Protein AF-A0A6A3B8T1-F1 (afdb_monomer)

Structure (mmCIF, N/CA/C/O backbone):
data_AF-A0A6A3B8T1-F1
#
_entry.id   AF-A0A6A3B8T1-F1
#
loop_
_atom_site.group_PDB
_atom_site.id
_atom_site.type_symbol
_atom_site.label_atom_id
_atom_site.label_alt_id
_atom_site.label_comp_id
_atom_site.label_asym_id
_atom_site.label_entity_id
_atom_site.label_seq_id
_atom_site.pdbx_PDB_ins_code
_atom_site.Cartn_x
_atom_site.Cartn_y
_atom_site.Cartn_z
_atom_site.occupancy
_atom_site.B_iso_or_equiv
_atom_site.auth_seq_id
_atom_site.auth_comp_id
_atom_site.auth_asym_id
_atom_site.auth_atom_id
_atom_site.pdbx_PDB_model_num
ATOM 1 N N . MET A 1 1 ? -10.092 -20.731 1.858 1.00 79.25 1 MET A N 1
ATOM 2 C CA . MET A 1 1 ? -10.319 -19.582 0.951 1.00 79.25 1 MET A CA 1
ATOM 3 C C . MET A 1 1 ? -9.074 -18.712 0.988 1.00 79.25 1 MET A C 1
ATOM 5 O O . MET A 1 1 ? -8.478 -18.627 2.051 1.00 79.25 1 MET A O 1
ATOM 9 N N . ILE A 1 2 ? -8.651 -18.123 -0.130 1.00 90.81 2 ILE A N 1
ATOM 10 C CA . ILE A 1 2 ? -7.453 -17.267 -0.198 1.00 90.81 2 ILE A CA 1
ATOM 11 C C . ILE A 1 2 ? -7.907 -15.866 -0.622 1.00 90.81 2 ILE A C 1
ATOM 13 O O . ILE A 1 2 ? -8.691 -15.747 -1.565 1.00 90.81 2 ILE A O 1
ATOM 17 N N . LEU A 1 3 ? -7.472 -14.821 0.092 1.00 89.75 3 LEU A N 1
ATOM 18 C CA . LEU A 1 3 ? -7.774 -13.437 -0.277 1.00 89.75 3 LEU A CA 1
ATOM 19 C C . LEU A 1 3 ? -6.795 -12.950 -1.337 1.00 89.75 3 LEU A C 1
ATOM 21 O O . LEU A 1 3 ? -5.635 -13.308 -1.298 1.00 89.75 3 LEU A O 1
ATOM 25 N N . PHE A 1 4 ? -7.338 -12.151 -2.251 1.00 87.06 4 PHE A N 1
ATOM 26 C CA . PHE A 1 4 ? -6.819 -11.455 -3.424 1.00 87.06 4 PHE A CA 1
ATOM 27 C C . PHE A 1 4 ? -6.485 -9.911 -3.414 1.00 87.06 4 PHE A C 1
ATOM 29 O O . PHE A 1 4 ? -7.195 -9.205 -4.120 1.00 87.06 4 PHE A O 1
ATOM 36 N N . LEU A 1 5 ? -5.548 -9.313 -2.658 1.00 88.94 5 LEU A N 1
ATOM 37 C CA . LEU A 1 5 ? -5.156 -7.871 -2.625 1.00 88.94 5 LEU A CA 1
ATOM 38 C C . LEU A 1 5 ? -3.947 -7.393 -3.490 1.00 88.94 5 LEU A C 1
ATOM 40 O O . LEU A 1 5 ? -2.815 -7.845 -3.322 1.00 88.94 5 LEU A O 1
ATOM 44 N N . LYS A 1 6 ? -4.129 -6.350 -4.310 1.00 86.06 6 LYS A N 1
ATOM 45 C CA . LYS A 1 6 ? -3.018 -5.648 -4.994 1.00 86.06 6 LYS A CA 1
ATOM 46 C C . LYS A 1 6 ? -2.630 -4.368 -4.257 1.00 86.06 6 LYS A C 1
ATOM 48 O O . LYS A 1 6 ? -3.498 -3.677 -3.727 1.00 86.06 6 LYS A O 1
ATOM 53 N N . TYR A 1 7 ? -1.340 -4.034 -4.253 1.00 87.38 7 TYR A N 1
ATOM 54 C CA . TYR A 1 7 ? -0.849 -2.812 -3.610 1.00 87.38 7 TYR A CA 1
ATOM 55 C C . TYR A 1 7 ? -1.426 -1.549 -4.261 1.00 87.38 7 TYR A C 1
ATOM 57 O O . TYR A 1 7 ? -1.825 -0.614 -3.572 1.00 87.38 7 TYR A O 1
ATOM 65 N N . GLU A 1 8 ? -1.524 -1.538 -5.587 1.00 88.50 8 GLU A N 1
ATOM 66 C CA . GLU A 1 8 ? -2.096 -0.433 -6.350 1.00 88.50 8 GLU A CA 1
ATOM 67 C C . GLU A 1 8 ? -3.567 -0.218 -5.993 1.00 88.50 8 GLU A C 1
ATOM 69 O O . GLU A 1 8 ? -3.968 0.915 -5.750 1.00 88.50 8 GLU A O 1
ATOM 74 N N . ASP A 1 9 ? -4.340 -1.298 -5.861 1.00 90.75 9 ASP A N 1
ATOM 75 C CA . ASP A 1 9 ? -5.751 -1.228 -5.471 1.00 90.75 9 ASP A CA 1
ATOM 76 C C . ASP A 1 9 ? -5.912 -0.731 -4.022 1.00 90.75 9 ASP A C 1
ATOM 78 O O . ASP A 1 9 ? -6.847 0.011 -3.726 1.00 90.75 9 ASP A O 1
ATOM 82 N N . LEU A 1 10 ? -4.991 -1.099 -3.119 1.00 92.06 10 LEU A N 1
ATOM 83 C CA . LEU A 1 10 ? -4.943 -0.565 -1.750 1.00 92.06 10 LEU A CA 1
ATOM 84 C C . LEU A 1 10 ? -4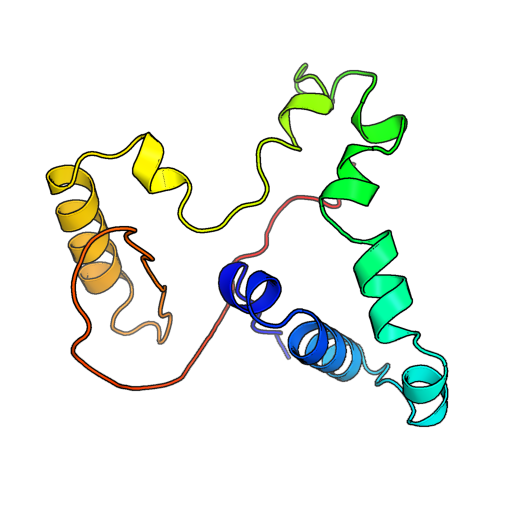.648 0.938 -1.738 1.00 92.06 10 LEU A C 1
ATOM 86 O O . LEU A 1 10 ? -5.210 1.666 -0.924 1.00 92.06 10 LEU A O 1
ATOM 90 N N . LYS A 1 11 ? -3.765 1.412 -2.624 1.00 89.38 11 LYS A N 1
ATOM 91 C CA . LYS A 1 11 ? -3.443 2.841 -2.749 1.00 89.38 11 LYS A CA 1
ATOM 92 C C . LYS A 1 11 ? -4.551 3.634 -3.448 1.00 89.38 11 LYS A C 1
ATOM 94 O O . LYS A 1 11 ? -4.675 4.821 -3.171 1.00 89.38 11 LYS A O 1
ATOM 99 N N . GLU A 1 12 ? -5.320 3.000 -4.330 1.00 93.06 12 GLU A N 1
ATOM 100 C CA . GLU A 1 12 ? -6.441 3.608 -5.057 1.00 93.06 12 GLU A CA 1
ATOM 101 C C . GLU A 1 12 ? -7.692 3.743 -4.178 1.00 93.06 12 GLU A C 1
ATOM 103 O O . GLU A 1 12 ? -8.272 4.824 -4.110 1.00 93.06 12 GLU A O 1
ATOM 108 N N . ASP A 1 13 ? -8.082 2.682 -3.463 1.00 94.81 13 ASP A N 1
ATOM 109 C CA . ASP A 1 13 ? -9.240 2.694 -2.563 1.00 94.81 13 ASP A CA 1
ATOM 110 C C . ASP A 1 13 ? -9.018 1.795 -1.339 1.00 94.81 13 ASP A C 1
ATOM 112 O O . ASP A 1 13 ? -9.475 0.648 -1.248 1.00 94.81 13 ASP A O 1
ATOM 116 N N . ILE A 1 14 ? -8.328 2.354 -0.347 1.00 93.12 14 ILE A N 1
ATOM 117 C CA . ILE A 1 14 ? -8.029 1.658 0.905 1.00 93.12 14 ILE A CA 1
ATOM 118 C C . ILE A 1 14 ? -9.289 1.270 1.687 1.00 93.12 14 ILE A C 1
ATOM 120 O O . ILE A 1 14 ? -9.297 0.231 2.345 1.00 93.12 14 ILE A O 1
ATOM 124 N N . ARG A 1 15 ? -10.377 2.049 1.598 1.00 95.31 15 ARG A N 1
ATOM 125 C CA . ARG A 1 15 ? -11.601 1.802 2.376 1.00 95.31 15 ARG A CA 1
ATOM 126 C C . ARG A 1 15 ? -12.278 0.526 1.906 1.00 95.31 15 ARG A C 1
ATOM 128 O O . ARG A 1 15 ? -12.578 -0.349 2.719 1.00 95.31 15 ARG A O 1
ATOM 135 N N . SER A 1 16 ? -12.488 0.399 0.597 1.00 96.19 16 SER A N 1
ATOM 136 C CA . SER A 1 16 ? -13.118 -0.789 0.020 1.00 96.19 16 SER A CA 1
ATOM 137 C C . SER A 1 16 ? -12.256 -2.032 0.216 1.00 96.19 16 SER A C 1
ATOM 139 O O . SER A 1 16 ? -12.777 -3.094 0.566 1.00 96.19 16 SER A O 1
ATOM 141 N N . GLN A 1 17 ? -10.931 -1.912 0.061 1.00 95.88 17 GLN A N 1
ATOM 142 C CA . GLN A 1 17 ? -10.028 -3.039 0.305 1.00 95.88 17 GLN A CA 1
ATOM 143 C C . GLN A 1 17 ? -9.993 -3.453 1.783 1.00 95.88 17 GLN A C 1
ATOM 145 O O . GLN A 1 17 ? -9.986 -4.651 2.067 1.00 95.88 17 GLN A O 1
ATOM 150 N N . LEU A 1 18 ? -10.035 -2.503 2.724 1.00 95.25 18 LEU A N 1
ATOM 151 C CA . LEU A 1 18 ? -10.061 -2.803 4.156 1.00 95.25 18 LEU A CA 1
ATOM 152 C C . LEU A 1 18 ? -11.357 -3.514 4.558 1.00 95.25 18 LEU A C 1
ATOM 154 O O . LEU A 1 18 ? -11.309 -4.520 5.261 1.00 95.25 18 LEU A O 1
ATOM 158 N N . LYS A 1 19 ? -12.511 -3.066 4.052 1.00 96.31 19 LYS A N 1
ATOM 159 C CA . LYS A 1 19 ? -13.790 -3.764 4.264 1.00 96.31 19 LYS A CA 1
ATOM 160 C C . LYS A 1 19 ? -13.777 -5.172 3.678 1.00 96.31 19 LYS A C 1
ATOM 162 O O . LYS A 1 19 ? -14.246 -6.114 4.311 1.00 96.31 19 LYS A O 1
ATOM 167 N N . ARG A 1 20 ? -13.201 -5.339 2.484 1.00 96.69 20 ARG A N 1
ATOM 168 C CA . ARG A 1 20 ? -13.027 -6.652 1.850 1.00 96.69 20 ARG A CA 1
ATOM 169 C C . ARG A 1 20 ? -12.129 -7.576 2.674 1.00 96.69 20 ARG A C 1
ATOM 171 O O . ARG A 1 20 ? -12.447 -8.756 2.803 1.00 96.69 20 ARG A O 1
ATOM 178 N N . LEU A 1 21 ? -11.048 -7.049 3.246 1.00 96.19 21 LEU A N 1
ATOM 179 C CA . LEU A 1 21 ? -10.179 -7.784 4.165 1.00 96.19 21 LEU A CA 1
ATOM 180 C C . LEU A 1 21 ? -10.928 -8.179 5.445 1.00 96.19 21 LEU A C 1
ATOM 182 O O . LEU A 1 21 ? -10.875 -9.337 5.842 1.00 96.19 21 LEU A O 1
ATOM 186 N N . ALA A 1 22 ? -11.670 -7.253 6.046 1.00 96.19 22 ALA A N 1
ATOM 187 C CA . ALA A 1 22 ? -12.462 -7.489 7.250 1.00 96.19 22 ALA A CA 1
ATOM 188 C C . ALA A 1 22 ? -13.517 -8.594 7.038 1.00 96.19 22 ALA A C 1
ATOM 190 O O . ALA A 1 22 ? -13.591 -9.546 7.815 1.00 96.19 22 ALA A O 1
ATOM 191 N N . MET A 1 23 ? -14.249 -8.544 5.916 1.00 96.62 23 MET A N 1
ATOM 192 C CA . MET A 1 23 ? -15.166 -9.615 5.499 1.00 96.62 23 MET A CA 1
ATOM 193 C C . MET A 1 23 ? -14.451 -10.962 5.350 1.00 96.62 23 MET A C 1
ATOM 195 O O . MET A 1 23 ? -14.955 -11.983 5.810 1.00 96.62 23 MET A O 1
ATOM 199 N N . PHE A 1 24 ? -13.269 -10.977 4.728 1.00 95.00 24 PHE A N 1
ATOM 200 C CA . PHE A 1 24 ? -12.493 -12.202 4.537 1.00 95.00 24 PHE A CA 1
ATOM 201 C C . PHE A 1 24 ? -12.012 -12.818 5.857 1.00 95.00 24 PHE A C 1
ATOM 203 O O . PHE A 1 24 ? -11.998 -14.040 5.992 1.00 95.00 24 PHE A O 1
ATOM 210 N N . LEU A 1 25 ? -11.642 -11.984 6.830 1.00 95.44 25 LEU A N 1
ATOM 211 C CA . LEU A 1 25 ? -11.226 -12.412 8.167 1.00 95.44 25 LEU A CA 1
ATOM 212 C C . LEU A 1 25 ? -12.405 -12.853 9.055 1.00 95.44 25 LEU A C 1
ATOM 214 O O . LEU A 1 25 ? -12.180 -13.276 10.185 1.00 95.44 25 LEU A O 1
ATOM 218 N N . GLY A 1 26 ? -13.649 -12.767 8.566 1.00 95.75 26 GLY A N 1
ATOM 219 C CA . GLY A 1 26 ? -14.848 -13.093 9.342 1.00 95.75 26 GLY A CA 1
ATOM 220 C C . GLY A 1 26 ? -15.237 -12.018 10.362 1.00 95.75 26 GLY A C 1
ATOM 221 O O . GLY A 1 26 ? -16.023 -12.297 11.262 1.00 95.75 26 GLY A O 1
ATOM 222 N N . ALA A 1 27 ? -14.708 -10.801 10.218 1.00 96.50 27 ALA A N 1
ATOM 223 C CA . ALA A 1 27 ? -14.967 -9.662 11.094 1.00 96.50 27 ALA A CA 1
ATOM 224 C C . ALA A 1 27 ? -15.401 -8.429 10.277 1.00 96.50 27 ALA A C 1
ATOM 226 O O . ALA A 1 27 ? -14.690 -7.425 10.268 1.00 96.50 27 ALA A O 1
ATOM 227 N N . PRO A 1 28 ? -16.515 -8.496 9.519 1.00 96.94 28 PRO A N 1
ATOM 228 C CA . PRO A 1 28 ? -16.996 -7.354 8.747 1.00 96.94 28 PRO A CA 1
ATOM 229 C C . PRO A 1 28 ? -17.347 -6.179 9.665 1.00 96.94 28 PRO A C 1
ATOM 231 O O . PRO A 1 28 ? -17.901 -6.381 10.743 1.00 96.94 28 PRO A O 1
ATOM 234 N N . PHE A 1 29 ? -17.077 -4.955 9.208 1.00 96.50 29 PHE A N 1
ATOM 235 C CA . PHE A 1 29 ? -17.503 -3.758 9.928 1.00 96.50 29 PHE A CA 1
ATOM 236 C C . PHE A 1 29 ? -19.030 -3.676 9.983 1.00 96.50 29 PHE A C 1
ATOM 238 O O . PHE A 1 29 ? -19.721 -3.905 8.988 1.00 96.50 29 PHE A O 1
ATOM 245 N N . THR A 1 30 ? -19.548 -3.311 11.147 1.00 97.62 30 THR A N 1
ATOM 246 C CA . THR A 1 30 ? -20.954 -2.950 11.332 1.00 97.62 30 THR A CA 1
ATOM 247 C C . THR A 1 30 ? -21.212 -1.515 10.873 1.00 97.62 30 THR A C 1
ATOM 249 O O . THR A 1 30 ? -20.317 -0.670 10.908 1.00 97.62 30 THR A O 1
ATOM 252 N N . GLU A 1 31 ? -22.460 -1.195 10.518 1.00 96.94 31 GLU A N 1
ATOM 253 C CA . GLU A 1 31 ? -22.854 0.181 10.163 1.00 96.94 31 GLU A CA 1
ATOM 254 C C . GLU A 1 31 ? -22.485 1.192 11.257 1.00 96.94 31 GLU A C 1
ATOM 256 O O . GLU A 1 31 ? -22.067 2.311 10.972 1.00 96.94 31 GLU A O 1
ATOM 261 N N . HIS A 1 32 ? -22.586 0.781 12.524 1.00 97.62 32 HIS A N 1
ATOM 262 C CA . HIS A 1 32 ? -22.230 1.618 13.665 1.00 97.62 32 HIS A CA 1
ATOM 263 C C . HIS A 1 32 ? -20.727 1.890 13.763 1.00 97.62 32 HIS A C 1
ATOM 265 O O . HIS A 1 32 ? -20.329 3.018 14.045 1.00 97.62 32 HIS A O 1
ATOM 271 N N . GLU A 1 33 ? -19.882 0.882 13.536 1.00 97.31 33 GLU A N 1
ATOM 272 C CA . GLU A 1 33 ? -18.421 1.052 13.513 1.00 97.31 33 GLU A CA 1
ATOM 273 C C . GLU A 1 33 ? -17.982 1.934 12.347 1.00 97.31 33 GLU A C 1
ATOM 275 O O . GLU A 1 33 ? -17.125 2.803 12.516 1.00 97.31 33 GLU A O 1
ATOM 280 N N . GLU A 1 34 ? -18.603 1.759 11.181 1.00 96.50 34 GLU A N 1
ATOM 281 C CA . GLU A 1 34 ? -18.353 2.620 10.030 1.00 96.50 34 GLU A CA 1
ATOM 282 C C . GLU A 1 34 ? -18.781 4.065 10.294 1.00 96.50 34 GLU A C 1
ATOM 284 O O . GLU A 1 34 ? -18.008 4.985 10.037 1.00 96.50 34 GLU A O 1
ATOM 289 N N . MET A 1 35 ? -19.970 4.278 10.864 1.00 96.62 35 MET A N 1
ATOM 290 C CA . MET A 1 35 ? -20.463 5.609 11.230 1.00 96.62 35 MET A CA 1
ATOM 291 C C . MET A 1 35 ? -19.572 6.282 12.284 1.00 96.62 35 MET A C 1
ATOM 293 O O . MET A 1 35 ? -19.412 7.502 12.275 1.00 96.62 35 MET A O 1
ATOM 297 N N . LYS A 1 36 ? -18.962 5.496 13.177 1.00 98.00 36 LYS A N 1
ATOM 298 C CA . LYS A 1 36 ? -17.965 5.971 14.147 1.00 98.00 36 LYS A CA 1
ATOM 299 C C . LYS A 1 36 ? -16.583 6.233 13.543 1.00 98.00 36 LYS A C 1
ATOM 301 O O . LYS A 1 36 ? -15.714 6.729 14.253 1.00 98.00 36 LYS A O 1
ATOM 306 N N . GLY A 1 37 ? -16.377 5.928 12.265 1.00 97.00 37 GLY A N 1
ATOM 307 C CA . GLY A 1 37 ? -15.127 6.191 11.561 1.00 97.00 37 GLY A CA 1
ATOM 308 C C . GLY A 1 37 ? -14.030 5.152 11.805 1.00 97.00 37 GLY A C 1
ATOM 309 O O . GLY A 1 37 ? -12.852 5.470 11.649 1.00 97.00 37 GLY A O 1
ATOM 310 N N . ALA A 1 38 ? -14.377 3.918 12.194 1.00 97.06 38 ALA A N 1
ATOM 311 C CA . ALA A 1 38 ? -13.387 2.870 12.471 1.00 97.06 38 ALA A CA 1
ATOM 312 C C . ALA A 1 38 ? -12.490 2.570 11.252 1.00 97.06 38 ALA A C 1
ATOM 314 O O . ALA A 1 38 ? -11.289 2.338 11.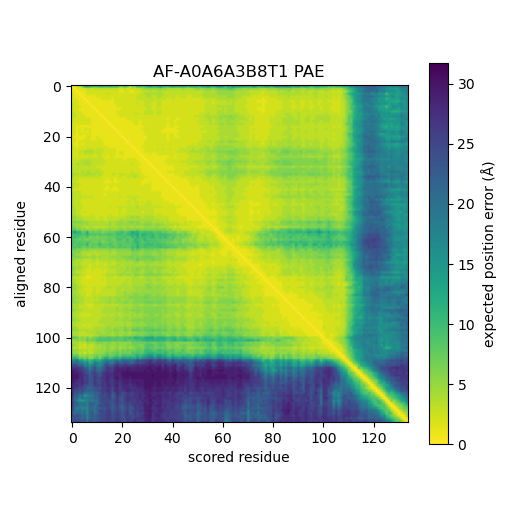391 1.00 97.06 38 ALA A O 1
ATOM 315 N N . VAL A 1 39 ? -13.056 2.619 10.040 1.00 95.81 39 VAL A N 1
ATOM 316 C CA . VAL A 1 39 ? -12.321 2.403 8.781 1.00 95.81 39 VAL A CA 1
ATOM 317 C C . VAL A 1 39 ? -11.260 3.491 8.586 1.00 95.81 39 VAL A C 1
ATOM 319 O O . VAL A 1 39 ? -10.119 3.202 8.218 1.00 95.81 39 VAL A O 1
ATOM 322 N N . GLU A 1 40 ? -11.617 4.745 8.846 1.00 96.62 40 GLU A N 1
ATOM 323 C CA . GLU A 1 40 ? -10.752 5.916 8.749 1.00 96.62 40 GLU A CA 1
ATOM 324 C C . GLU A 1 40 ? -9.664 5.902 9.818 1.00 96.62 40 GLU A C 1
ATOM 326 O O . GLU A 1 40 ? -8.509 6.206 9.519 1.00 96.62 40 GLU A O 1
ATOM 331 N N . GLU A 1 41 ? -10.010 5.518 11.045 1.00 97.44 41 GLU A N 1
ATOM 332 C CA . GLU A 1 41 ? -9.064 5.394 12.148 1.00 97.44 41 GLU A CA 1
ATOM 333 C C . GLU A 1 41 ? -7.992 4.342 11.842 1.00 97.44 41 GLU A C 1
ATOM 335 O O . GLU A 1 41 ? -6.798 4.647 11.907 1.00 97.44 41 GLU A O 1
ATOM 340 N N . ILE A 1 42 ? -8.397 3.144 11.407 1.00 94.94 42 ILE A N 1
ATOM 341 C CA . ILE A 1 42 ? -7.460 2.087 11.002 1.00 94.94 42 ILE A CA 1
ATOM 342 C C . ILE A 1 42 ? -6.603 2.560 9.826 1.00 94.94 42 ILE A C 1
ATOM 344 O O . ILE A 1 42 ? -5.380 2.426 9.861 1.00 94.94 42 ILE A O 1
ATOM 348 N N . THR A 1 43 ? -7.217 3.170 8.807 1.00 93.12 43 THR A N 1
ATOM 349 C CA . THR A 1 43 ? -6.491 3.716 7.648 1.00 93.12 43 THR A CA 1
ATOM 350 C C . THR A 1 43 ? -5.430 4.730 8.078 1.00 93.12 43 THR A C 1
ATOM 352 O O . THR A 1 43 ? -4.315 4.720 7.561 1.00 93.12 43 THR A O 1
ATOM 355 N N . LYS A 1 44 ? -5.747 5.593 9.048 1.00 94.94 44 LYS A N 1
ATOM 356 C CA . LYS A 1 44 ? -4.824 6.598 9.579 1.00 94.94 44 LYS A CA 1
ATOM 357 C C . LYS A 1 44 ? -3.675 5.958 10.359 1.00 94.94 44 LYS A C 1
ATOM 359 O O . LYS A 1 44 ? -2.518 6.289 10.097 1.00 94.94 44 LYS A O 1
ATOM 364 N N . ILE A 1 45 ? -3.971 5.042 11.282 1.00 93.25 45 ILE A N 1
ATOM 365 C CA . ILE A 1 45 ? -2.959 4.363 12.110 1.00 93.25 45 ILE A CA 1
ATOM 366 C C . ILE A 1 45 ? -2.022 3.517 11.235 1.00 93.25 45 ILE A C 1
ATOM 368 O O . ILE A 1 45 ? -0.810 3.508 11.450 1.00 93.25 45 ILE A O 1
ATOM 372 N N . CYS A 1 46 ? -2.559 2.860 10.211 1.00 91.19 46 CYS A N 1
ATOM 373 C CA . CYS A 1 46 ? -1.794 2.032 9.281 1.00 91.19 46 CYS A CA 1
ATOM 374 C C . CYS A 1 46 ? -1.274 2.798 8.052 1.00 91.19 46 CYS A C 1
ATOM 376 O O . CYS A 1 46 ? -0.753 2.176 7.126 1.00 91.19 46 CYS A O 1
ATOM 378 N N . SER A 1 47 ? -1.405 4.128 8.014 1.00 90.56 47 SER A N 1
ATOM 379 C CA . SER A 1 47 ? -0.895 4.932 6.900 1.00 90.56 47 SER A CA 1
ATOM 380 C C . SER A 1 47 ? 0.627 4.845 6.802 1.00 90.56 47 SER A C 1
ATOM 382 O O . SER A 1 47 ? 1.329 4.668 7.802 1.00 90.56 47 SER A O 1
ATOM 384 N N . PHE A 1 48 ? 1.151 4.991 5.584 1.00 89.31 48 PHE A N 1
ATOM 385 C CA . PHE A 1 48 ? 2.592 4.952 5.341 1.00 89.31 48 PHE A CA 1
ATOM 386 C C . PHE A 1 48 ? 3.321 6.012 6.173 1.00 89.31 48 PHE A C 1
ATOM 388 O O . PHE A 1 48 ? 4.352 5.725 6.775 1.00 89.31 48 PHE A O 1
ATOM 395 N N . GLU A 1 49 ? 2.759 7.216 6.239 1.00 92.12 49 GLU A N 1
ATOM 396 C CA . GLU A 1 49 ? 3.291 8.349 6.985 1.00 92.12 49 GLU A CA 1
ATOM 397 C C . GLU A 1 49 ? 3.330 8.046 8.483 1.00 92.12 49 GLU A C 1
ATOM 399 O O . GLU A 1 49 ? 4.373 8.233 9.107 1.00 92.12 49 GLU A O 1
ATOM 404 N N . ASN A 1 50 ? 2.236 7.519 9.049 1.00 91.69 50 ASN A N 1
ATOM 405 C CA . ASN A 1 50 ? 2.179 7.191 10.471 1.00 91.69 50 ASN A CA 1
ATOM 406 C C . ASN A 1 50 ? 3.153 6.064 10.830 1.00 91.69 50 ASN A C 1
ATOM 408 O O . ASN A 1 50 ? 3.937 6.206 11.766 1.00 91.69 50 ASN A O 1
ATOM 412 N N . LEU A 1 51 ? 3.158 4.970 10.060 1.00 91.31 51 LEU A N 1
ATOM 413 C CA . LEU A 1 51 ? 4.050 3.835 10.307 1.00 91.31 51 LEU A CA 1
ATOM 414 C C . LEU A 1 51 ? 5.525 4.226 10.156 1.00 91.31 51 LEU A C 1
ATOM 416 O O . LEU A 1 51 ? 6.339 3.848 10.997 1.00 91.31 51 LEU A O 1
ATOM 420 N N . LYS A 1 52 ? 5.872 5.025 9.141 1.00 88.19 52 LYS A N 1
ATOM 421 C CA . LYS A 1 52 ? 7.231 5.553 8.953 1.00 88.19 52 LYS A CA 1
ATOM 422 C C . LYS A 1 52 ? 7.681 6.428 10.125 1.00 88.19 52 LYS A C 1
ATOM 424 O O . LYS A 1 52 ? 8.875 6.485 10.420 1.00 88.19 52 LYS A O 1
ATOM 429 N N . ASP A 1 53 ? 6.753 7.127 10.779 1.00 93.44 53 ASP A N 1
ATOM 430 C CA . ASP A 1 53 ? 7.088 8.067 11.845 1.00 93.44 53 ASP A CA 1
ATOM 431 C C . ASP A 1 53 ? 7.369 7.397 13.205 1.00 93.44 53 ASP A C 1
ATOM 433 O O . ASP A 1 53 ? 8.056 7.982 14.051 1.00 93.44 53 ASP A O 1
ATOM 437 N N . LEU A 1 54 ? 6.911 6.153 13.400 1.00 89.88 54 LEU A N 1
ATOM 438 C CA . LEU A 1 54 ? 7.091 5.399 14.642 1.00 89.88 54 LEU A CA 1
ATOM 439 C C . LEU A 1 54 ? 8.575 5.226 15.001 1.00 89.88 54 LEU A C 1
ATOM 441 O O . LEU A 1 54 ? 9.404 4.849 14.174 1.00 89.88 54 LEU A O 1
ATOM 445 N N . GLN A 1 55 ? 8.914 5.430 16.279 1.00 91.69 55 GLN A N 1
ATOM 446 C CA . GLN A 1 55 ? 10.301 5.350 16.769 1.00 91.69 55 GLN A CA 1
ATOM 447 C C . GLN A 1 55 ? 10.965 4.000 16.466 1.00 91.69 55 GLN A C 1
ATOM 449 O O . GLN A 1 55 ? 12.142 3.973 16.111 1.00 91.69 55 GLN A O 1
ATOM 454 N N . VAL A 1 56 ? 10.199 2.907 16.548 1.00 87.62 56 VAL A N 1
ATOM 455 C CA . VAL A 1 56 ? 10.668 1.548 16.230 1.00 87.62 56 VAL A CA 1
ATOM 456 C C . VAL A 1 56 ? 11.117 1.406 14.773 1.00 87.62 56 VAL A C 1
ATOM 458 O O . VAL A 1 56 ? 12.045 0.655 14.500 1.00 87.62 56 VAL A O 1
ATOM 461 N N . ASN A 1 57 ? 10.544 2.191 13.855 1.00 86.12 57 ASN A N 1
ATOM 462 C CA . ASN A 1 57 ? 10.861 2.166 12.425 1.00 86.12 57 ASN A CA 1
ATOM 463 C C . ASN A 1 57 ? 11.930 3.198 12.024 1.00 86.12 57 ASN A C 1
ATOM 465 O O . ASN A 1 57 ? 12.437 3.171 10.905 1.00 86.12 57 ASN A O 1
ATOM 469 N N . LYS A 1 58 ? 12.305 4.104 12.936 1.00 88.81 58 LYS A N 1
ATOM 470 C CA . LYS A 1 58 ? 13.336 5.132 12.709 1.00 88.81 58 LYS A CA 1
ATOM 471 C C . LYS A 1 58 ? 14.698 4.791 13.296 1.00 88.81 58 LYS A C 1
ATOM 473 O O . LYS A 1 58 ? 15.694 5.394 12.905 1.00 88.81 58 LYS A O 1
ATOM 478 N N . LYS A 1 59 ? 14.747 3.905 14.288 1.00 89.62 59 LYS A N 1
ATOM 479 C CA . LYS A 1 59 ? 15.953 3.637 15.076 1.00 89.62 59 LYS A CA 1
ATOM 480 C C . LYS A 1 59 ? 16.258 2.152 15.097 1.00 89.62 59 LYS A C 1
ATOM 482 O O . LYS A 1 59 ? 15.349 1.340 15.211 1.00 89.62 59 LYS A O 1
ATOM 487 N N . GLY A 1 60 ? 17.548 1.835 15.084 1.00 90.25 60 GLY A N 1
ATOM 488 C CA . GLY A 1 60 ? 18.039 0.465 15.135 1.00 90.25 60 GLY A CA 1
ATOM 489 C C . GLY A 1 60 ? 18.357 -0.115 13.763 1.00 90.25 60 GLY A C 1
ATOM 490 O O . GLY A 1 60 ? 18.255 0.549 12.726 1.00 90.25 60 GLY A O 1
ATOM 491 N N . LEU A 1 61 ? 18.798 -1.365 13.804 1.00 89.69 61 LEU A N 1
ATOM 492 C CA . LEU A 1 61 ? 19.163 -2.162 12.647 1.00 89.69 61 LEU A CA 1
ATOM 493 C C . LEU A 1 61 ? 18.311 -3.424 12.660 1.00 89.69 61 LEU A C 1
ATOM 495 O O . LEU A 1 61 ? 18.148 -4.056 13.705 1.00 89.69 61 LEU A O 1
ATOM 499 N N . HIS A 1 62 ? 17.836 -3.810 11.484 1.00 87.31 62 HIS A N 1
ATOM 500 C CA . HIS A 1 62 ? 17.245 -5.119 11.277 1.00 87.31 62 HIS A CA 1
ATOM 501 C C . HIS A 1 62 ? 18.321 -6.198 11.480 1.00 87.31 62 HIS A C 1
ATOM 503 O O . HIS A 1 62 ? 19.516 -5.916 11.366 1.00 87.31 62 HIS A O 1
ATOM 509 N N . VAL A 1 63 ? 17.927 -7.457 11.699 1.00 87.81 63 VAL A N 1
ATOM 510 C CA . VAL A 1 63 ? 18.871 -8.584 11.868 1.00 87.81 63 VAL A CA 1
ATOM 511 C C . VAL A 1 63 ? 19.842 -8.754 10.689 1.00 87.81 63 VAL A C 1
ATOM 513 O O . VAL A 1 63 ? 20.907 -9.341 10.835 1.00 87.81 63 VAL A O 1
ATOM 516 N N . SER A 1 64 ? 19.502 -8.198 9.523 1.00 88.75 64 SER A N 1
ATOM 517 C CA . SER A 1 64 ? 20.350 -8.155 8.327 1.00 88.75 64 SER A CA 1
ATOM 518 C C . SER A 1 64 ? 21.352 -6.989 8.294 1.00 88.75 64 SER A C 1
ATOM 520 O O . SER A 1 64 ? 22.011 -6.793 7.278 1.00 88.75 64 SER A O 1
ATOM 522 N N . GLY A 1 65 ? 21.427 -6.167 9.345 1.00 91.81 65 GLY A N 1
ATOM 523 C CA . GLY A 1 65 ? 22.275 -4.971 9.413 1.00 91.81 65 GLY A CA 1
ATOM 524 C C . GLY A 1 65 ? 21.733 -3.748 8.663 1.00 91.81 65 GLY A C 1
ATOM 525 O O . GLY A 1 65 ? 22.413 -2.729 8.590 1.00 91.81 65 GLY A O 1
ATOM 526 N N . ILE A 1 66 ? 20.520 -3.822 8.107 1.00 86.94 66 ILE A N 1
ATOM 527 C CA . ILE A 1 66 ? 19.897 -2.714 7.368 1.00 86.94 66 ILE A CA 1
ATOM 528 C C . ILE A 1 66 ? 19.235 -1.747 8.364 1.00 86.94 66 ILE A C 1
ATOM 530 O O . ILE A 1 66 ? 18.454 -2.205 9.204 1.00 86.94 66 ILE A O 1
ATOM 534 N N . PRO A 1 67 ? 19.486 -0.426 8.282 1.00 90.56 67 PRO A N 1
ATOM 535 C CA . PRO A 1 67 ? 18.781 0.553 9.104 1.00 90.56 67 PRO A CA 1
ATOM 536 C C . PRO A 1 67 ? 17.269 0.493 8.895 1.00 90.56 67 PRO A C 1
ATOM 538 O O . PRO A 1 67 ? 16.796 0.431 7.761 1.00 90.56 67 PRO A O 1
ATOM 541 N N . HIS A 1 68 ? 16.492 0.568 9.979 1.00 85.56 68 HIS A N 1
ATOM 542 C CA . HIS A 1 68 ? 15.025 0.498 9.892 1.00 85.56 68 HIS A CA 1
ATOM 543 C C . HIS A 1 68 ? 14.420 1.573 8.971 1.00 85.56 68 HIS A C 1
ATOM 545 O O . HIS A 1 68 ? 13.424 1.329 8.288 1.00 85.56 68 HIS A O 1
ATOM 551 N N . THR A 1 69 ? 15.077 2.730 8.870 1.00 87.44 69 THR A N 1
ATOM 552 C CA . THR A 1 69 ? 14.672 3.837 7.996 1.00 87.44 69 THR A CA 1
ATOM 553 C C . THR A 1 69 ? 14.616 3.461 6.516 1.00 87.44 69 THR A C 1
ATOM 555 O O . THR A 1 69 ? 13.815 4.037 5.779 1.00 87.44 69 THR A O 1
ATOM 558 N N . GLU A 1 70 ? 15.419 2.489 6.074 1.00 87.69 70 GLU A N 1
ATOM 559 C CA . GLU A 1 70 ? 15.481 2.065 4.670 1.00 87.69 70 GLU A CA 1
ATOM 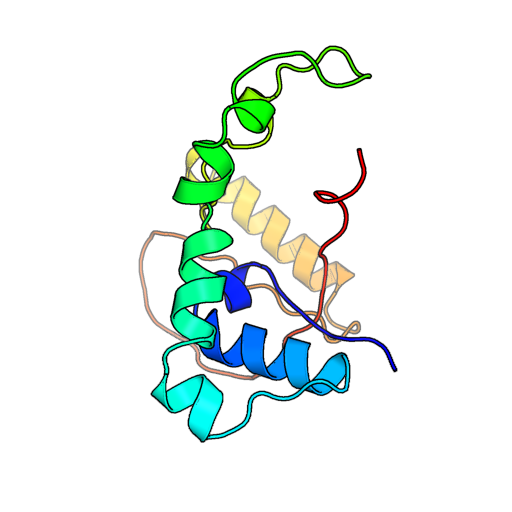560 C C . GLU A 1 70 ? 14.243 1.267 4.233 1.00 87.69 70 GLU A C 1
ATOM 562 O O . GLU A 1 70 ? 13.886 1.268 3.053 1.00 87.69 70 GLU A O 1
ATOM 567 N N . PHE A 1 71 ? 13.521 0.644 5.171 1.00 84.94 71 PHE A N 1
ATOM 568 C CA . PHE A 1 71 ? 12.300 -0.109 4.859 1.00 84.94 71 PHE A CA 1
ATOM 569 C C . PHE A 1 71 ? 11.120 0.809 4.484 1.00 84.94 71 PHE A C 1
ATOM 571 O O . PHE A 1 71 ? 10.214 0.392 3.763 1.00 84.94 71 PHE A O 1
ATOM 578 N N . PHE A 1 72 ? 11.151 2.088 4.884 1.00 86.19 72 PHE A N 1
ATOM 579 C CA . PHE A 1 72 ? 10.107 3.082 4.601 1.00 86.19 72 PHE A CA 1
ATOM 580 C C . PHE A 1 72 ? 10.570 4.148 3.594 1.00 86.19 72 PHE A C 1
ATOM 582 O O . PHE A 1 72 ? 10.637 5.349 3.885 1.00 86.19 72 PHE A O 1
ATOM 589 N N . ARG A 1 73 ? 10.847 3.715 2.359 1.00 88.38 73 ARG A N 1
ATOM 590 C CA . ARG A 1 73 ? 11.400 4.566 1.290 1.00 88.38 73 ARG A CA 1
ATOM 591 C C . ARG A 1 73 ? 10.442 5.667 0.799 1.00 88.38 73 ARG A C 1
ATOM 593 O O . ARG A 1 73 ? 10.583 6.824 1.192 1.00 88.38 73 ARG A O 1
ATOM 600 N N . LYS A 1 74 ? 9.472 5.326 -0.065 1.00 86.94 74 LYS A N 1
ATOM 601 C CA . LYS A 1 74 ? 8.501 6.289 -0.644 1.00 86.94 74 LYS A CA 1
ATOM 602 C C . LYS A 1 74 ? 7.033 5.869 -0.563 1.00 86.94 74 LYS A C 1
ATOM 604 O O . LYS A 1 74 ? 6.183 6.744 -0.593 1.00 86.94 74 LYS A O 1
ATOM 609 N N . GLY A 1 75 ? 6.727 4.569 -0.525 1.00 85.44 75 GLY A N 1
ATOM 610 C CA . GLY A 1 75 ? 5.342 4.094 -0.409 1.00 85.44 75 GLY A CA 1
ATOM 611 C C . GLY A 1 75 ? 4.412 4.517 -1.556 1.00 85.44 75 GLY A C 1
ATOM 612 O O . GLY A 1 75 ? 3.204 4.631 -1.351 1.00 85.44 75 GLY A O 1
ATOM 613 N N . ASN A 1 76 ? 4.938 4.750 -2.764 1.00 87.88 76 ASN A N 1
ATOM 614 C CA . ASN A 1 76 ? 4.174 5.289 -3.896 1.00 87.88 76 ASN A CA 1
ATOM 615 C C . ASN A 1 76 ? 4.136 4.331 -5.088 1.00 87.88 76 ASN A C 1
ATOM 617 O O . ASN A 1 76 ? 5.133 3.684 -5.408 1.00 87.88 76 ASN A O 1
ATOM 621 N N . VAL A 1 77 ? 2.989 4.297 -5.767 1.00 87.62 77 VAL A N 1
ATOM 622 C CA . VAL A 1 77 ? 2.812 3.607 -7.052 1.00 87.62 77 VAL A CA 1
ATOM 623 C C . VAL A 1 77 ? 3.492 4.420 -8.157 1.00 87.62 77 VAL A C 1
ATOM 625 O O . VAL A 1 77 ? 3.485 5.650 -8.123 1.00 87.62 77 VAL A O 1
ATOM 628 N N . GLY A 1 78 ? 4.106 3.739 -9.128 1.00 86.75 78 GLY A N 1
ATOM 629 C CA . GLY A 1 78 ? 4.703 4.386 -10.304 1.00 86.75 78 GLY A CA 1
ATOM 630 C C . GLY A 1 78 ? 6.104 4.968 -10.094 1.00 86.75 78 GLY A C 1
ATOM 631 O O . GLY A 1 78 ? 6.684 5.521 -11.024 1.00 86.75 78 GLY A O 1
ATOM 632 N N . ASP A 1 79 ? 6.695 4.826 -8.903 1.00 86.25 79 ASP A N 1
ATOM 633 C CA . ASP A 1 79 ? 8.026 5.380 -8.618 1.00 86.25 79 ASP A CA 1
ATOM 634 C C . ASP A 1 79 ? 9.146 4.755 -9.471 1.00 86.25 79 ASP A C 1
ATOM 636 O O . ASP A 1 79 ? 10.199 5.366 -9.643 1.00 86.25 79 ASP A O 1
ATOM 640 N N . TRP 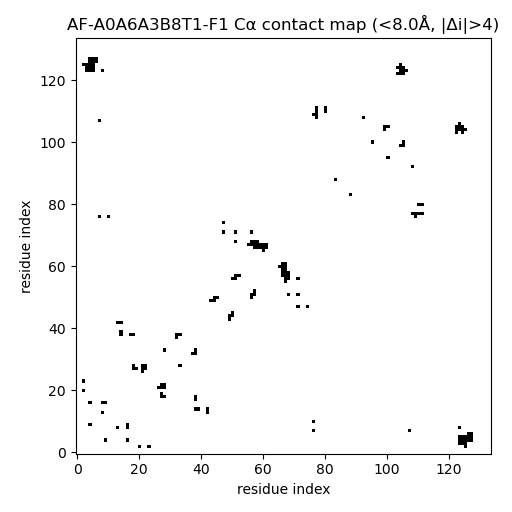A 1 80 ? 8.902 3.587 -10.075 1.00 84.00 80 TRP A N 1
ATOM 641 C CA . TRP A 1 80 ? 9.789 2.973 -11.067 1.00 84.00 80 TRP A CA 1
ATOM 642 C C . TRP A 1 80 ? 10.068 3.888 -12.268 1.00 84.00 80 TRP A C 1
ATOM 644 O O . TRP A 1 80 ? 11.150 3.805 -12.848 1.00 84.00 80 TRP A O 1
ATOM 654 N N . GLY A 1 81 ? 9.152 4.803 -12.609 1.00 85.12 81 GLY A N 1
ATOM 655 C CA . GLY A 1 81 ? 9.340 5.769 -13.696 1.00 85.12 81 GLY A CA 1
ATOM 656 C C . GLY A 1 81 ? 10.503 6.738 -13.461 1.00 85.12 81 GLY A C 1
ATOM 657 O O . GLY A 1 81 ? 11.018 7.310 -14.413 1.00 85.12 81 GLY A O 1
ATOM 658 N N . ASN A 1 82 ? 10.968 6.879 -12.214 1.00 87.94 82 ASN A N 1
ATOM 659 C CA . ASN A 1 82 ? 12.143 7.688 -11.875 1.00 87.94 82 ASN A CA 1
ATOM 660 C C . ASN A 1 82 ? 13.478 6.965 -12.127 1.00 87.94 82 ASN A C 1
ATOM 662 O O . ASN A 1 82 ? 14.532 7.585 -12.015 1.00 87.94 82 ASN A O 1
ATOM 666 N N . TYR A 1 83 ? 13.446 5.661 -12.415 1.00 87.06 83 TYR A N 1
ATOM 667 C CA . TYR A 1 83 ? 14.641 4.817 -12.506 1.00 87.06 83 TYR A CA 1
ATOM 668 C C . TYR A 1 83 ? 14.734 4.046 -13.827 1.00 87.06 83 TYR A C 1
ATOM 670 O O . TYR A 1 83 ? 15.833 3.695 -14.253 1.00 87.06 83 TYR A O 1
ATOM 678 N N . LEU A 1 84 ? 13.602 3.760 -14.476 1.00 86.56 84 LEU A N 1
ATOM 679 C CA . LEU A 1 84 ? 13.551 2.972 -15.705 1.00 86.56 84 LEU A CA 1
ATOM 680 C C . LEU A 1 84 ? 13.400 3.865 -16.936 1.00 86.56 84 LEU A C 1
ATOM 682 O O . LEU A 1 84 ? 12.57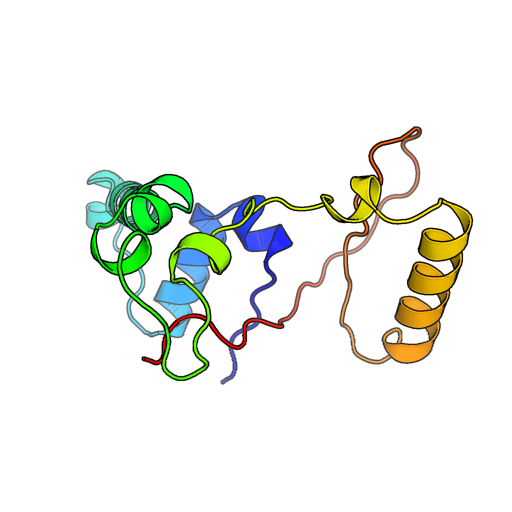7 4.777 -16.965 1.00 86.56 84 LEU A O 1
ATOM 686 N N . THR A 1 85 ? 14.151 3.549 -17.991 1.00 90.81 85 THR A N 1
ATOM 687 C CA . THR A 1 85 ? 13.965 4.190 -19.301 1.00 90.81 85 THR A CA 1
ATOM 688 C C . THR A 1 85 ? 12.705 3.656 -19.996 1.00 90.81 85 THR A C 1
ATOM 690 O O . THR A 1 85 ? 12.327 2.504 -19.758 1.00 90.81 85 THR A O 1
ATOM 693 N N . PRO A 1 86 ? 12.088 4.408 -20.927 1.00 89.38 86 PRO A N 1
ATOM 694 C CA . PRO A 1 86 ? 10.909 3.938 -21.663 1.00 89.38 86 PRO A CA 1
ATOM 695 C C . PRO A 1 86 ? 11.112 2.582 -22.360 1.00 89.38 86 PRO A C 1
ATOM 697 O O . PRO A 1 86 ? 10.224 1.734 -22.347 1.00 89.38 86 PRO A O 1
ATOM 700 N N . SER A 1 87 ? 12.312 2.328 -22.895 1.00 91.81 87 SER A N 1
ATOM 701 C CA . SER A 1 87 ? 12.664 1.038 -23.507 1.00 91.81 87 SER A CA 1
ATOM 702 C C . SER A 1 87 ? 12.643 -0.118 -22.496 1.00 91.81 87 SER A C 1
ATOM 704 O O . SER A 1 87 ? 12.108 -1.191 -22.777 1.00 91.81 87 SER A O 1
ATOM 706 N N . MET A 1 88 ? 13.166 0.099 -21.283 1.00 90.25 88 MET A N 1
ATOM 707 C CA . MET A 1 88 ? 13.126 -0.905 -20.211 1.00 90.25 88 MET A CA 1
ATOM 708 C C . MET A 1 88 ? 11.691 -1.200 -19.768 1.00 90.25 88 MET A C 1
ATOM 710 O O . MET A 1 88 ? 11.350 -2.357 -19.535 1.00 90.25 88 MET A O 1
ATOM 714 N N . VAL A 1 89 ? 10.851 -0.168 -19.698 1.00 89.06 89 VAL A N 1
ATOM 715 C CA . VAL A 1 89 ? 9.433 -0.286 -19.333 1.00 89.06 89 VAL A CA 1
ATOM 716 C C . VAL A 1 89 ? 8.670 -1.081 -20.387 1.00 89.06 89 VAL A C 1
ATOM 718 O O . VAL A 1 89 ? 7.948 -2.009 -20.035 1.00 89.06 89 VAL A O 1
ATOM 721 N N . GLY A 1 90 ? 8.888 -0.792 -21.674 1.00 88.50 90 GLY A N 1
ATOM 722 C CA . GLY A 1 90 ? 8.284 -1.554 -22.769 1.00 88.50 90 GLY A CA 1
ATOM 723 C C . GLY A 1 90 ? 8.678 -3.034 -22.738 1.00 88.50 90 GLY A C 1
ATOM 724 O O . GLY A 1 90 ? 7.823 -3.912 -22.859 1.00 88.50 90 GLY A O 1
ATOM 725 N N . ARG A 1 91 ? 9.961 -3.331 -22.487 1.00 92.00 91 ARG A N 1
ATOM 726 C CA . ARG A 1 91 ? 10.436 -4.715 -22.307 1.00 92.00 91 ARG A CA 1
ATOM 727 C C . ARG A 1 91 ? 9.782 -5.401 -21.108 1.00 92.00 91 ARG A C 1
ATOM 729 O O . ARG A 1 91 ? 9.397 -6.560 -21.222 1.00 92.00 91 ARG A O 1
ATOM 736 N N . LEU A 1 92 ? 9.653 -4.702 -19.980 1.00 88.56 92 LEU A N 1
ATOM 737 C CA . LEU A 1 92 ? 9.010 -5.235 -18.779 1.00 88.56 92 LEU A CA 1
ATOM 738 C C . LEU A 1 92 ? 7.522 -5.520 -19.013 1.00 88.56 92 LEU A C 1
ATOM 740 O O . LEU A 1 92 ? 7.057 -6.596 -18.654 1.00 88.56 92 LEU A O 1
ATOM 744 N N . GLY A 1 93 ? 6.796 -4.600 -19.654 1.00 87.50 93 GLY A N 1
ATOM 745 C CA . GLY A 1 93 ? 5.386 -4.792 -19.999 1.00 87.50 93 GLY A CA 1
ATOM 746 C C . GLY A 1 93 ? 5.173 -6.0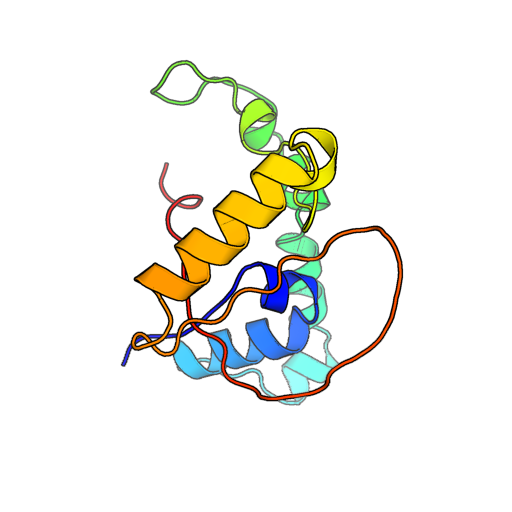28 -20.871 1.00 87.50 93 GLY A C 1
ATOM 747 O O . GLY A 1 93 ? 4.309 -6.848 -20.570 1.00 87.50 93 GLY A O 1
ATOM 748 N N . LYS A 1 94 ? 6.031 -6.229 -21.880 1.00 89.25 94 LYS A N 1
ATOM 749 C CA . LYS A 1 94 ? 5.984 -7.429 -22.724 1.00 89.25 94 LYS A CA 1
ATOM 750 C C . LYS A 1 94 ? 6.227 -8.716 -21.929 1.00 89.25 94 LYS A C 1
ATOM 7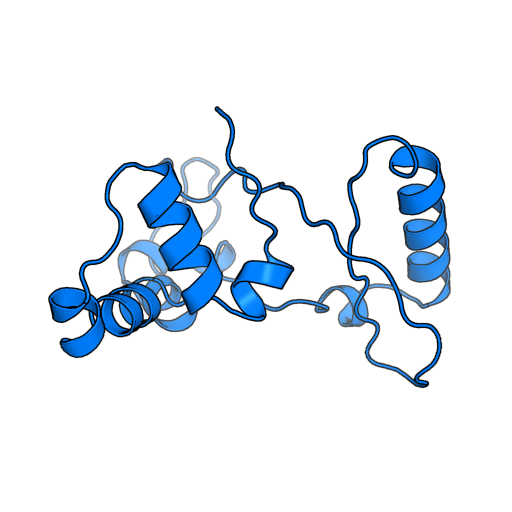52 O O . LYS A 1 94 ? 5.507 -9.686 -22.118 1.00 89.25 94 LYS A O 1
ATOM 757 N N . LEU A 1 95 ? 7.211 -8.720 -21.027 1.00 89.81 95 LEU A N 1
ATOM 758 C CA . LEU A 1 95 ? 7.502 -9.883 -20.179 1.00 89.81 95 LEU A CA 1
ATOM 759 C C . LEU A 1 95 ? 6.351 -10.210 -19.224 1.00 89.81 95 LEU A C 1
ATOM 761 O O . LEU A 1 95 ? 6.069 -11.382 -19.000 1.00 89.81 95 LEU A O 1
ATOM 765 N N . ILE A 1 96 ? 5.705 -9.190 -18.656 1.00 87.50 96 ILE A N 1
ATOM 766 C CA . ILE A 1 96 ? 4.537 -9.368 -17.787 1.00 87.50 96 ILE A CA 1
ATOM 767 C C . ILE A 1 96 ? 3.409 -10.037 -18.570 1.00 87.50 96 ILE A C 1
ATOM 769 O O . ILE A 1 96 ? 2.896 -11.049 -18.107 1.00 87.50 96 ILE A O 1
ATOM 773 N N . GLN A 1 97 ? 3.096 -9.528 -19.763 1.00 86.62 97 GLN A N 1
ATOM 774 C CA . GLN A 1 97 ? 2.094 -10.109 -20.657 1.00 86.62 97 GLN A CA 1
ATOM 775 C C . GLN A 1 97 ? 2.446 -11.578 -20.980 1.00 86.62 97 GLN A C 1
ATOM 777 O O . GLN A 1 97 ? 1.760 -12.514 -20.581 1.00 86.62 97 GLN A O 1
ATOM 782 N N . GLU A 1 98 ? 3.630 -11.824 -21.549 1.00 91.50 98 GLU A N 1
ATOM 783 C CA . GLU A 1 98 ? 4.076 -13.172 -21.939 1.00 91.50 98 GLU A CA 1
ATOM 784 C C . GLU A 1 98 ? 4.080 -14.203 -20.795 1.00 91.50 98 GLU A C 1
ATOM 786 O O . GLU A 1 98 ? 4.009 -15.405 -21.055 1.00 91.50 98 GLU A O 1
ATOM 791 N N . LYS A 1 99 ? 4.236 -13.772 -19.538 1.00 90.50 99 LYS A N 1
ATOM 792 C CA . LYS A 1 99 ? 4.307 -14.678 -18.383 1.00 90.50 99 LYS A CA 1
ATOM 793 C C . LYS A 1 99 ? 3.011 -14.792 -17.598 1.00 90.50 99 LYS A C 1
ATOM 795 O O . LYS A 1 99 ? 2.853 -15.798 -16.909 1.00 90.50 99 LYS A O 1
ATOM 800 N N . LEU A 1 100 ? 2.129 -13.795 -17.656 1.00 88.19 100 LEU A N 1
ATOM 801 C CA . LEU A 1 100 ? 0.964 -13.712 -16.775 1.00 88.19 100 LEU A CA 1
ATOM 802 C C . LEU A 1 100 ? -0.385 -13.730 -17.504 1.00 88.19 100 LEU A C 1
ATOM 804 O O . LEU A 1 100 ? -1.399 -13.829 -16.813 1.00 88.19 100 LEU A O 1
ATOM 808 N N . ASP A 1 101 ? -0.424 -13.714 -18.836 1.00 85.44 101 ASP A N 1
ATOM 809 C CA . ASP A 1 101 ? -1.674 -13.657 -19.614 1.00 85.44 101 ASP A CA 1
ATOM 810 C C . ASP A 1 101 ? -2.713 -14.708 -19.218 1.00 85.44 101 ASP A C 1
ATOM 812 O O . ASP A 1 101 ? -3.874 -14.375 -18.977 1.00 85.44 101 ASP A O 1
ATOM 816 N N . ASP A 1 102 ? -2.285 -15.954 -19.032 1.00 88.44 102 ASP A N 1
ATOM 817 C CA . ASP A 1 102 ? -3.187 -17.061 -18.690 1.00 88.44 102 ASP A CA 1
ATOM 818 C C . ASP A 1 102 ? -3.360 -17.258 -17.175 1.00 88.44 102 ASP A C 1
ATOM 820 O O . ASP A 1 102 ? -4.076 -18.153 -16.724 1.00 88.44 102 ASP A O 1
ATOM 824 N N . SER A 1 103 ? -2.708 -16.426 -16.358 1.00 86.62 103 SER A N 1
ATOM 825 C CA . SER A 1 103 ? -2.789 -16.519 -14.894 1.00 86.62 103 SER A CA 1
ATOM 826 C C . SER A 1 103 ? -4.003 -15.792 -14.307 1.00 86.62 103 SER A C 1
ATOM 828 O O . SER A 1 103 ? -4.317 -15.967 -13.129 1.00 86.62 103 SER A O 1
ATOM 830 N N . GLY A 1 104 ? -4.665 -14.941 -15.100 1.00 85.12 104 GLY A N 1
ATOM 831 C CA . GLY A 1 104 ? -5.704 -14.027 -14.619 1.00 85.12 104 GLY A CA 1
ATOM 832 C C . GLY A 1 104 ? -5.170 -12.868 -13.761 1.00 85.12 104 GLY A C 1
ATOM 833 O O . GLY A 1 104 ? -5.963 -12.109 -13.199 1.00 85.12 104 GLY A O 1
ATOM 834 N N . LEU A 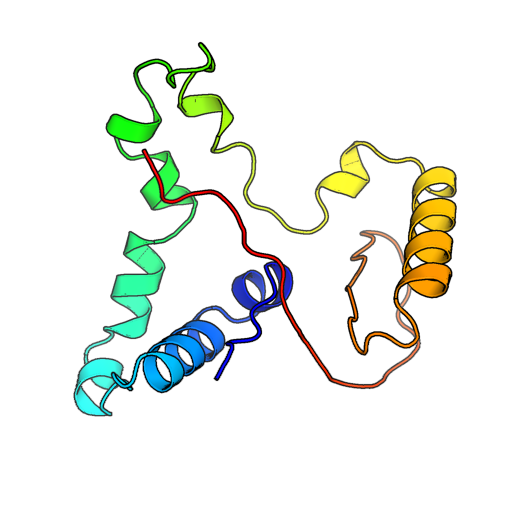1 105 ? -3.844 -12.713 -13.643 1.00 82.88 105 LEU A N 1
ATOM 835 C CA . LEU A 1 105 ? -3.205 -11.602 -12.940 1.00 82.88 105 LEU A CA 1
ATOM 836 C C . LEU A 1 105 ? -3.006 -10.410 -13.878 1.00 82.88 105 LEU A C 1
ATOM 838 O O . LEU A 1 105 ? -2.351 -10.518 -14.910 1.00 82.88 105 LEU A O 1
ATOM 842 N N . THR A 1 106 ? -3.514 -9.244 -13.476 1.00 80.88 106 THR A N 1
ATOM 843 C CA . THR A 1 106 ? -3.361 -7.991 -14.229 1.00 80.88 106 THR A CA 1
ATOM 844 C C . THR A 1 106 ? -2.745 -6.891 -13.367 1.00 80.88 106 THR A C 1
ATOM 846 O O . THR A 1 106 ? -3.166 -6.643 -12.226 1.00 80.88 106 THR A O 1
ATOM 849 N N . PHE A 1 107 ? -1.761 -6.188 -13.934 1.00 77.94 107 PHE A N 1
ATOM 850 C CA . PHE A 1 107 ? -1.023 -5.113 -13.272 1.00 77.94 107 PHE A CA 1
ATOM 851 C C . PHE A 1 107 ? -1.163 -3.799 -14.039 1.00 77.94 107 PHE A C 1
ATOM 853 O O . PHE A 1 107 ? -1.000 -3.753 -15.257 1.00 77.94 107 PHE A O 1
ATOM 860 N N . LYS A 1 108 ? -1.436 -2.710 -13.312 1.00 73.06 108 LYS A N 1
ATOM 861 C CA . LYS A 1 108 ? -1.468 -1.357 -13.876 1.00 73.06 108 LYS A CA 1
ATOM 862 C C . LYS A 1 108 ? -0.045 -0.796 -13.874 1.00 73.06 108 LYS A C 1
ATOM 864 O O . LYS A 1 108 ? 0.429 -0.296 -12.857 1.00 73.06 108 LYS A O 1
ATOM 869 N N . LEU A 1 109 ? 0.643 -0.850 -15.011 1.00 68.94 109 LEU A N 1
ATOM 870 C CA . LEU A 1 109 ? 1.867 -0.070 -15.204 1.00 68.94 109 LEU A CA 1
ATOM 871 C C . LEU A 1 109 ? 1.464 1.395 -15.406 1.00 68.94 109 LEU A C 1
ATOM 873 O O . LEU A 1 109 ? 1.229 1.835 -16.525 1.00 68.94 109 LEU A O 1
ATOM 877 N N . SER A 1 110 ? 1.337 2.158 -14.318 1.00 58.47 110 SER A N 1
ATOM 878 C CA . SER A 1 110 ? 1.041 3.589 -14.412 1.00 58.47 110 SER A CA 1
ATOM 879 C C . SER A 1 110 ? 2.282 4.338 -14.913 1.00 58.47 110 SER A C 1
ATOM 881 O O . SER A 1 110 ? 3.142 4.727 -14.118 1.00 58.47 110 SER A O 1
ATOM 883 N N . SER A 1 111 ? 2.418 4.546 -16.220 1.00 46.44 111 SER A N 1
ATOM 884 C CA . SER A 1 111 ? 3.361 5.538 -16.728 1.00 46.44 111 SER A CA 1
ATOM 885 C C . SER A 1 111 ? 2.766 6.923 -16.494 1.00 46.44 111 SER A C 1
ATOM 887 O O . SER A 1 111 ? 1.738 7.276 -17.066 1.00 46.44 111 SER A O 1
ATOM 889 N N . LYS A 1 112 ? 3.429 7.764 -15.693 1.00 41.03 112 LYS A N 1
ATOM 890 C CA . LYS A 1 112 ? 3.312 9.207 -15.923 1.00 41.03 112 LYS A CA 1
ATOM 891 C C . LYS A 1 112 ? 3.960 9.450 -17.277 1.00 41.03 112 LYS A C 1
ATOM 893 O O . LYS A 1 112 ? 5.180 9.525 -17.316 1.00 41.03 112 LYS A O 1
ATOM 898 N N . THR A 1 113 ? 3.190 9.444 -18.359 1.00 36.56 113 THR A N 1
ATOM 899 C CA . THR A 1 113 ? 3.304 10.343 -19.520 1.00 36.56 113 THR A CA 1
ATOM 900 C C . THR A 1 113 ? 2.322 9.871 -20.593 1.00 36.56 113 THR A C 1
ATOM 902 O O . THR A 1 113 ? 2.433 8.746 -21.063 1.00 36.56 113 THR A O 1
ATOM 905 N N . LEU A 1 114 ? 1.424 10.800 -20.934 1.00 36.12 114 LEU A N 1
ATOM 906 C CA . LEU A 1 114 ? 0.649 10.967 -22.166 1.00 36.12 114 LEU A CA 1
ATOM 907 C C . LEU A 1 114 ? -0.255 9.813 -22.637 1.00 36.12 114 LEU A C 1
ATOM 909 O O . LEU A 1 114 ? 0.194 8.749 -23.036 1.00 36.12 114 LEU A O 1
ATOM 913 N N . GLU A 1 115 ? -1.534 10.188 -22.697 1.00 31.14 115 GLU A N 1
ATOM 914 C CA . GLU A 1 115 ? -2.595 9.679 -23.567 1.00 31.14 115 GLU A CA 1
ATOM 915 C C . GLU A 1 115 ? -3.419 8.493 -23.059 1.00 31.14 115 GLU A C 1
ATOM 917 O O . GLU A 1 115 ? -3.083 7.316 -23.171 1.00 31.14 115 GLU A O 1
ATOM 922 N N . ASP A 1 116 ? -4.583 8.885 -22.529 1.00 43.34 116 ASP A N 1
ATOM 923 C CA . ASP A 1 116 ? -5.861 8.208 -22.695 1.00 43.34 116 ASP A CA 1
ATOM 924 C C . ASP A 1 116 ? -5.906 7.405 -23.999 1.00 43.34 116 ASP A C 1
ATOM 926 O O . ASP A 1 116 ? -5.741 7.975 -25.073 1.00 43.34 116 ASP A O 1
ATOM 930 N N . ASN A 1 117 ? -6.151 6.099 -23.904 1.00 32.28 117 ASN A N 1
ATOM 931 C CA . ASN A 1 117 ? -7.075 5.339 -24.749 1.00 32.28 117 ASN A CA 1
ATOM 932 C C . ASN A 1 117 ? -6.853 3.841 -24.523 1.00 32.28 117 ASN A C 1
ATOM 934 O O . ASN A 1 117 ? -5.818 3.287 -24.875 1.00 32.28 117 ASN A O 1
ATOM 938 N N . ILE A 1 118 ? -7.888 3.212 -23.969 1.00 30.50 118 ILE A N 1
ATOM 939 C CA . ILE A 1 118 ? -8.407 1.855 -24.206 1.00 30.50 118 ILE A CA 1
ATOM 940 C C . ILE A 1 118 ? -8.898 1.313 -22.863 1.00 30.50 118 ILE A C 1
ATOM 942 O O . ILE A 1 118 ? -8.146 0.987 -21.948 1.00 30.50 118 ILE A O 1
ATOM 946 N N . ALA A 1 119 ? -10.221 1.284 -22.749 1.00 33.56 119 ALA A N 1
ATOM 947 C CA . ALA A 1 119 ? -10.937 0.701 -21.635 1.00 33.56 119 ALA A CA 1
ATOM 948 C C . ALA A 1 119 ? -10.819 -0.835 -21.613 1.00 33.56 119 ALA A C 1
ATOM 950 O O . ALA A 1 119 ? -10.708 -1.463 -22.665 1.00 33.56 119 ALA A O 1
ATOM 951 N N . SER A 1 120 ? -11.060 -1.394 -20.415 1.00 32.41 120 SER A N 1
ATOM 952 C CA . SER A 1 120 ? -11.524 -2.771 -20.120 1.00 32.41 120 SER A CA 1
ATOM 953 C C . SER A 1 120 ? -10.447 -3.833 -19.812 1.00 32.41 120 SER A C 1
ATOM 955 O O . SER A 1 120 ? -9.327 -3.707 -20.293 1.00 32.41 120 SER A O 1
ATOM 957 N N . PRO A 1 121 ? -10.766 -4.948 -19.111 1.00 33.12 121 PRO A N 1
ATOM 958 C CA . PRO A 1 121 ? -11.759 -5.181 -18.060 1.00 33.12 121 PRO A CA 1
ATOM 959 C C . PRO A 1 121 ? -11.112 -5.598 -16.723 1.00 33.12 121 PRO A C 1
ATOM 961 O O . PRO A 1 121 ? -9.951 -5.978 -16.609 1.00 33.12 121 PRO A O 1
ATOM 964 N N . ARG A 1 122 ? -11.946 -5.542 -15.687 1.00 44.12 122 ARG A N 1
ATOM 965 C CA . ARG A 1 122 ? -11.698 -5.948 -14.301 1.00 44.12 122 ARG A CA 1
ATOM 966 C C . ARG A 1 122 ? -11.186 -7.391 -14.191 1.00 44.12 122 ARG A C 1
ATOM 968 O O . ARG A 1 122 ? -11.855 -8.296 -14.678 1.00 44.12 122 ARG A O 1
ATOM 975 N N . SER A 1 123 ? -10.116 -7.598 -13.420 1.00 29.41 123 SER A N 1
ATOM 976 C CA . SER A 1 123 ? -10.049 -8.533 -12.274 1.00 29.41 123 SER A CA 1
ATOM 977 C C . SER A 1 123 ? -8.659 -8.474 -11.622 1.00 29.41 123 SER A C 1
ATOM 979 O O . SER A 1 123 ? -7.637 -8.517 -12.300 1.00 29.41 123 SER A O 1
ATOM 981 N N . SER A 1 124 ? -8.634 -8.311 -10.297 1.00 30.33 124 SER A N 1
ATOM 982 C CA . SER A 1 124 ? -7.466 -7.916 -9.494 1.00 30.33 124 SER A CA 1
ATOM 983 C C . SER A 1 124 ? -7.095 -8.964 -8.445 1.00 30.33 124 SER A C 1
ATOM 985 O O . SER A 1 124 ? -7.949 -9.290 -7.618 1.00 30.33 124 SER A O 1
ATOM 987 N N . VAL A 1 125 ? -5.842 -9.454 -8.434 1.00 33.59 125 VAL A N 1
ATOM 988 C CA . VAL A 1 125 ? -5.370 -10.541 -7.545 1.00 33.59 125 VAL A CA 1
ATOM 989 C C . VAL A 1 125 ? -3.827 -10.439 -7.226 1.00 33.59 125 VAL A C 1
ATOM 991 O O . VAL A 1 125 ? -3.088 -9.936 -8.059 1.00 33.59 125 VAL A O 1
ATOM 994 N N . ILE A 1 126 ? -3.391 -10.863 -6.010 1.00 47.81 126 ILE A N 1
ATOM 995 C CA . ILE A 1 126 ? -2.210 -10.587 -5.100 1.00 47.81 126 ILE A CA 1
ATOM 996 C C . ILE A 1 126 ? -0.747 -10.698 -5.565 1.00 47.81 126 ILE A C 1
ATOM 998 O O . ILE A 1 126 ? -0.386 -11.669 -6.216 1.00 47.81 126 ILE A O 1
ATOM 1002 N N . PHE A 1 127 ? 0.115 -9.837 -4.972 1.00 26.14 127 PHE A N 1
ATOM 1003 C CA . PHE A 1 127 ? 1.275 -10.224 -4.115 1.00 26.14 127 PHE A CA 1
ATOM 1004 C C . PHE A 1 127 ? 1.536 -9.200 -2.986 1.00 26.14 127 PHE A C 1
ATOM 1006 O O . PHE A 1 127 ? 1.979 -8.086 -3.240 1.00 26.14 127 PHE A O 1
ATOM 1013 N N . LEU A 1 128 ? 1.271 -9.585 -1.728 1.00 26.00 128 LEU A N 1
ATOM 1014 C CA . LEU A 1 128 ? 1.794 -8.933 -0.524 1.00 26.00 128 LEU A CA 1
ATOM 1015 C C . LEU A 1 128 ? 2.443 -10.026 0.329 1.00 26.00 128 LEU A C 1
ATOM 1017 O O . LEU A 1 128 ? 1.783 -10.712 1.105 1.00 26.00 128 LEU A O 1
ATOM 1021 N N . ALA A 1 129 ? 3.744 -10.207 0.140 1.00 25.64 129 ALA A N 1
ATOM 1022 C CA . ALA A 1 129 ? 4.596 -10.896 1.090 1.00 25.64 129 ALA A CA 1
ATOM 1023 C C . ALA A 1 129 ? 5.637 -9.889 1.586 1.00 25.64 129 ALA A C 1
ATOM 1025 O O . ALA A 1 129 ? 6.211 -9.159 0.782 1.00 25.64 129 ALA A O 1
ATOM 1026 N N . LEU A 1 130 ? 5.864 -9.916 2.902 1.00 28.61 130 LEU A N 1
ATOM 1027 C CA . LEU A 1 130 ? 6.922 -9.239 3.660 1.00 28.61 130 LEU A CA 1
ATOM 1028 C C . LEU A 1 130 ? 6.768 -7.729 3.890 1.00 28.61 130 LEU A C 1
ATOM 1030 O O . LEU A 1 130 ? 7.455 -6.967 3.233 1.00 28.61 130 LEU A O 1
ATOM 1034 N N . VAL A 1 131 ? 5.984 -7.322 4.902 1.00 29.44 131 VAL A N 1
ATOM 1035 C CA . VAL A 1 131 ? 6.438 -6.381 5.964 1.00 29.44 131 VAL A CA 1
ATOM 1036 C C . VAL A 1 131 ? 5.571 -6.552 7.235 1.00 29.44 131 VAL A C 1
ATOM 1038 O O . VAL A 1 131 ? 4.952 -5.601 7.672 1.00 29.44 131 VAL A O 1
ATOM 1041 N N . PHE A 1 132 ? 5.451 -7.747 7.826 1.00 28.61 132 PHE A N 1
ATOM 1042 C CA . PHE A 1 132 ? 5.009 -7.904 9.234 1.00 28.61 132 PHE A CA 1
ATOM 1043 C C . PHE A 1 132 ? 5.496 -9.255 9.774 1.00 28.61 132 PHE A C 1
ATOM 1045 O O . PHE A 1 132 ? 4.718 -10.180 9.980 1.00 28.61 132 PHE A O 1
ATOM 1052 N N . ALA A 1 133 ? 6.809 -9.396 9.928 1.00 26.20 133 ALA A N 1
ATOM 1053 C CA . ALA A 1 133 ? 7.410 -10.434 10.760 1.00 26.20 133 ALA A CA 1
ATOM 1054 C C 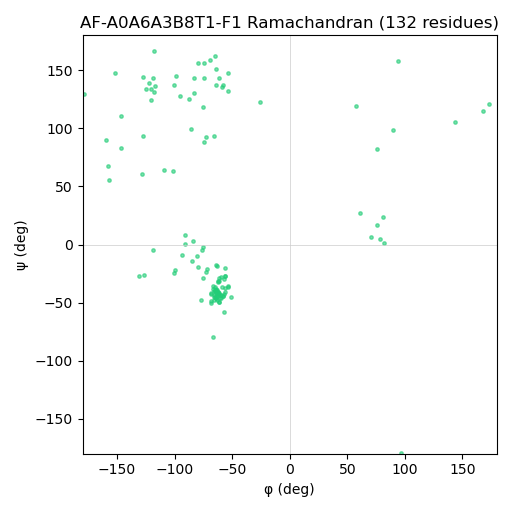. ALA A 1 133 ? 8.837 -10.005 11.104 1.00 26.20 133 ALA A C 1
ATOM 1056 O O . ALA A 1 133 ? 9.754 -10.270 10.329 1.00 26.20 133 ALA A O 1
ATOM 1057 N N . SER A 1 134 ? 8.993 -9.284 12.214 1.00 30.09 134 SER A N 1
ATOM 1058 C CA . SER A 1 134 ? 10.171 -9.239 13.099 1.00 30.09 134 SER A CA 1
ATOM 1059 C C . SER A 1 134 ? 9.818 -8.406 14.322 1.00 30.09 134 SER A C 1
ATOM 1061 O O . SER A 1 134 ? 9.346 -7.266 14.114 1.00 30.09 134 SER A O 1
#

Sequence (134 aa):
MILFLKYEDLKEDIRSQLKRLAMFLGAPFTEHEEMKGAVEEITKICSFENLKDLQVNKKGLHVSGIPHTEFFRKGNVGDWGNYLTPSMVGRLGKLIQEKLDDSGLTFKLSSKTLEDNIASPRSSVIFLALVFAS

Secondary structure (DSSP, 8-state):
------HHHHHH-HHHHHHHHHHHTT-PPPHHHHHTTHHHHHHHHTSHHHHHHSHHHHSSB-TTS-BGGGG-S---TTGGGGT--HHHHHHHHHHHHHHHGGGT-------SSS---------------SSS--

Foldseek 3Di:
DDDFDDLVVCVVDVLVVVQVVCVVVVRHDDPVCVVVVVSVVCCVCPPLVNVLVDPVQQDDADPVRHRSNVVSDPSDAQCCLVPDDPVRVVVVVVVCCVVCVVVQADDDNDDPDDDDDDDDDDDGGDDDDDDPDD

InterPro domains:
  IPR000863 Sulfotransferase domain [PF00685] (2-104)
  IPR027417 P-loop containing nucleoside triphosphate hydrolase [G3DSA:3.40.50.300] (1-109)
  IPR027417 P-loop containing nucleoside triphosphate hydrolase [SSF52540] (2-107)

Nearest PDB structures (foldseek):
  5mex-assembly1_A  TM=9.052E-01  e=7.271E-08  Arabidopsis thaliana
  8k9y-assembly2_B  TM=8.957E-01  e=7.271E-08  Arabidopsis thaliana
  3bfx-assembly1_A  TM=8.884E-01  e=3.936E-04  Homo sapiens
  1efh-assembly1_B  TM=8.118E-01  e=4.191E-04  Homo sapiens
  7v1o-assembly2_B  TM=7.697E-01  e=4.462E-04  Mus musculus

Solvent-accessible surface area (backbone atoms only — not comparable to full-atom values): 8652 Å² total; per-residue (Å²): 140,83,89,52,56,39,67,65,55,42,73,75,40,45,66,65,47,48,50,53,48,26,47,73,74,74,54,57,80,48,73,65,46,52,75,71,35,50,65,57,51,50,51,51,63,70,25,70,71,48,50,50,64,34,66,77,35,59,47,63,61,44,100,85,69,47,50,33,50,69,79,60,73,77,93,61,84,51,60,61,68,82,78,50,52,73,69,56,48,54,54,48,53,51,50,49,47,78,73,26,68,91,70,65,52,60,79,86,82,59,69,94,69,87,77,94,84,82,84,88,80,93,59,71,46,58,77,85,79,89,92,86,87,132

Mean predicted aligned error: 9.35 Å

Radius of gyration: 17.99 Å; Cα contacts (8 Å, |Δi|>4): 97; chains: 1; bounding box: 45×30×42 Å

pLDDT: mean 79.85, std 22.5, range [25.64, 98.0]

Organism: Hibiscus syriacus (NCBI:txid106335)